Protein AF-A0A9C9TIA8-F1 (afdb_monomer_lite)

Sequence (78 aa):
MVPLPQGGAARRPGSRYVAEVKNSSVKPWLVPFEFSTIQAYILEFGNLALRFYKDQGQITAADITASITNGDFPSGIA

Radius of gyration: 18.97 Å; chains: 1; bounding box: 58×25×34 Å

Organism: NCBI:txid182270

Structure (mmCIF, N/CA/C/O backbone):
data_AF-A0A9C9TIA8-F1
#
_entry.id   AF-A0A9C9TIA8-F1
#
loop_
_atom_site.group_PDB
_atom_site.id
_atom_site.type_symbol
_atom_site.label_atom_id
_atom_site.label_alt_id
_atom_site.label_comp_id
_atom_site.label_asym_id
_atom_site.label_entity_id
_atom_site.label_seq_id
_atom_site.pdbx_PDB_ins_code
_atom_site.Cartn_x
_atom_site.Cartn_y
_atom_site.Cartn_z
_atom_site.occupancy
_atom_site.B_iso_or_equiv
_atom_site.auth_seq_id
_atom_site.auth_comp_id
_atom_site.auth_asym_id
_atom_site.auth_atom_id
_atom_site.pdbx_PDB_model_num
ATOM 1 N N . MET A 1 1 ? -22.343 4.591 4.584 1.00 79.62 1 MET A N 1
ATOM 2 C CA . MET A 1 1 ? -22.880 5.349 5.731 1.00 79.62 1 MET A CA 1
ATOM 3 C C . MET A 1 1 ? -22.115 4.982 7.001 1.00 79.62 1 MET A C 1
ATOM 5 O O . MET A 1 1 ? -21.804 3.802 7.163 1.00 79.62 1 MET A O 1
ATOM 9 N N . VAL A 1 2 ? -21.740 5.967 7.822 1.00 86.38 2 VAL A N 1
ATOM 10 C CA . VAL A 1 2 ? -21.137 5.807 9.161 1.00 86.38 2 VAL A CA 1
ATOM 11 C C . VAL A 1 2 ? -22.073 6.493 10.163 1.00 86.38 2 VAL A C 1
ATOM 13 O O . VAL A 1 2 ? -22.396 7.663 9.940 1.00 86.38 2 VAL A O 1
ATOM 16 N N . PRO A 1 3 ? -22.560 5.796 11.204 1.00 88.06 3 PRO A N 1
ATOM 17 C CA . PRO A 1 3 ? -23.398 6.415 12.227 1.00 88.06 3 PRO A CA 1
ATOM 18 C C . PRO A 1 3 ? -22.581 7.407 13.066 1.00 88.06 3 PRO A C 1
ATOM 20 O O . PRO A 1 3 ? -21.423 7.147 13.390 1.00 88.06 3 PRO A O 1
ATOM 23 N N . LEU A 1 4 ? -23.182 8.548 13.400 1.00 90.12 4 LEU A N 1
ATOM 24 C CA . LEU A 1 4 ? -22.623 9.534 14.325 1.00 90.12 4 LEU A CA 1
ATOM 25 C C . LEU A 1 4 ? -23.144 9.249 15.745 1.00 90.12 4 LEU A C 1
ATOM 27 O O . LEU A 1 4 ? -24.291 8.815 15.875 1.00 90.12 4 LEU A O 1
ATOM 31 N N . PRO A 1 5 ? -22.366 9.538 16.807 1.00 88.75 5 PRO A N 1
ATOM 32 C CA . PRO A 1 5 ? -22.787 9.271 18.188 1.00 88.75 5 PRO A CA 1
ATOM 33 C C . PRO A 1 5 ? -24.151 9.882 18.552 1.00 88.75 5 PRO A C 1
ATOM 35 O O . PRO A 1 5 ? -24.936 9.262 19.258 1.00 88.75 5 PRO A O 1
ATOM 38 N N . GLN A 1 6 ? -24.470 11.058 18.002 1.00 90.75 6 GLN A N 1
ATOM 39 C CA . GLN A 1 6 ? -25.738 11.774 18.203 1.00 90.75 6 GLN A CA 1
ATOM 40 C C . GLN A 1 6 ? -26.823 11.475 17.141 1.00 90.75 6 GLN A C 1
ATOM 42 O O . GLN A 1 6 ? -27.663 12.320 16.848 1.00 90.75 6 GLN A O 1
ATOM 47 N N . GLY A 1 7 ? -26.820 10.286 16.529 1.00 86.38 7 GLY A N 1
ATOM 48 C CA . GLY A 1 7 ? -27.961 9.775 15.747 1.00 86.38 7 GLY A CA 1
ATOM 49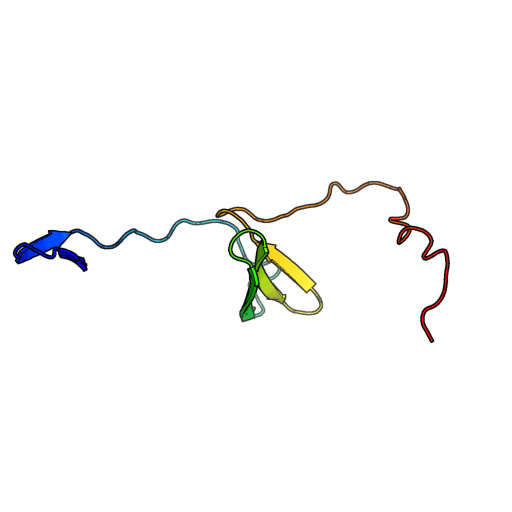 C C . GLY A 1 7 ? -28.053 10.224 14.282 1.00 86.38 7 GLY A C 1
ATOM 50 O O . GLY A 1 7 ? -28.893 9.723 13.539 1.00 86.38 7 GLY A O 1
ATOM 51 N N . GLY A 1 8 ? -27.172 11.116 13.827 1.00 89.50 8 GLY A N 1
ATOM 52 C CA . GLY A 1 8 ? -27.003 11.411 12.402 1.00 89.50 8 GLY A CA 1
ATOM 53 C C . GLY A 1 8 ? -26.237 10.309 11.663 1.00 89.50 8 GLY A C 1
ATOM 54 O O . GLY A 1 8 ? -25.645 9.415 12.269 1.00 89.50 8 GLY A O 1
ATOM 55 N N . ALA A 1 9 ? -26.174 10.401 10.336 1.00 89.38 9 ALA A N 1
ATOM 56 C CA . ALA A 1 9 ? -25.360 9.496 9.538 1.00 89.38 9 ALA A CA 1
ATOM 57 C C . ALA A 1 9 ? -24.534 10.249 8.498 1.00 89.38 9 ALA A C 1
ATOM 59 O O . ALA A 1 9 ? -25.059 11.031 7.708 1.00 89.38 9 ALA A O 1
ATOM 60 N N . ALA A 1 10 ? -23.231 9.991 8.483 1.00 89.88 10 ALA A N 1
ATOM 61 C CA . ALA A 1 10 ? -22.317 10.561 7.509 1.00 89.88 10 ALA A CA 1
ATOM 62 C C . ALA A 1 10 ? -22.111 9.603 6.327 1.00 89.88 10 ALA A C 1
ATOM 64 O O . ALA A 1 10 ? -22.230 8.373 6.438 1.00 89.88 10 ALA A O 1
ATOM 65 N N . ARG A 1 11 ? -21.755 10.155 5.163 1.00 90.31 11 ARG A N 1
ATOM 66 C CA . ARG A 1 11 ? -21.236 9.347 4.052 1.00 90.31 11 ARG A CA 1
ATOM 67 C C . ARG A 1 11 ? -19.923 8.691 4.497 1.00 90.31 11 ARG A C 1
ATOM 69 O O . ARG A 1 11 ? -19.160 9.280 5.255 1.00 90.31 11 ARG A O 1
ATOM 76 N N . ARG A 1 12 ? -19.678 7.449 4.060 1.00 90.06 12 ARG A N 1
ATOM 77 C CA . ARG A 1 12 ? -18.378 6.804 4.317 1.00 90.06 12 ARG A CA 1
ATOM 78 C C . ARG A 1 12 ? -17.302 7.584 3.554 1.00 90.06 12 ARG A C 1
ATOM 80 O O . ARG A 1 12 ? -17.597 7.982 2.425 1.00 90.06 12 ARG A O 1
ATOM 87 N N . PRO A 1 13 ? -16.100 7.781 4.127 1.00 88.38 13 PRO A N 1
ATOM 88 C CA . PRO A 1 13 ? -14.950 8.211 3.345 1.00 88.38 13 PRO A CA 1
ATOM 89 C C . PRO A 1 13 ? -14.828 7.326 2.101 1.00 88.38 13 PRO A C 1
ATOM 91 O O . PRO A 1 13 ? -14.983 6.105 2.188 1.00 88.38 13 PRO A O 1
ATOM 94 N N . GLY A 1 14 ? -14.660 7.955 0.940 1.00 88.69 14 GLY A N 1
ATOM 95 C CA . GLY A 1 14 ? -14.542 7.242 -0.327 1.00 88.69 14 GLY A CA 1
ATOM 96 C C . GLY A 1 14 ? -13.198 6.530 -0.462 1.00 88.69 14 GLY A C 1
ATOM 97 O O . GLY A 1 14 ? -12.273 6.747 0.319 1.00 88.69 14 GLY A O 1
ATOM 98 N N . SER A 1 15 ? -13.077 5.705 -1.496 1.00 89.44 15 SER A N 1
ATOM 99 C CA . SER A 1 15 ? -11.785 5.210 -1.965 1.00 89.44 15 SER A CA 1
ATOM 100 C C . SER A 1 15 ? -11.095 6.272 -2.821 1.00 89.44 15 SER A C 1
ATOM 102 O O . SER A 1 15 ? -11.745 6.936 -3.629 1.00 89.44 15 SER A O 1
ATOM 104 N N . ARG A 1 16 ? -9.772 6.385 -2.699 1.00 89.56 16 ARG A N 1
ATOM 105 C CA . ARG A 1 16 ? -8.934 7.189 -3.593 1.00 89.56 16 ARG A CA 1
ATOM 106 C C . ARG A 1 16 ? -8.098 6.264 -4.471 1.00 89.56 16 ARG A C 1
ATOM 108 O O . ARG A 1 16 ? -7.561 5.274 -3.983 1.00 89.56 16 ARG A O 1
ATOM 115 N N . TYR A 1 17 ? -7.969 6.608 -5.748 1.00 91.75 17 TYR A N 1
ATOM 116 C CA . TYR A 1 17 ? -7.007 5.960 -6.633 1.00 91.75 17 TYR A CA 1
ATOM 117 C C . TYR A 1 17 ? -5.582 6.404 -6.276 1.00 91.75 17 TYR A C 1
ATOM 119 O O . TYR A 1 17 ? -5.314 7.605 -6.213 1.00 91.75 17 TYR A O 1
ATOM 127 N N . VAL A 1 18 ? -4.694 5.438 -6.030 1.00 91.81 18 VAL A N 1
ATOM 128 C CA . VAL A 1 18 ? -3.281 5.684 -5.690 1.00 91.81 18 VAL A CA 1
ATOM 129 C C . VAL A 1 18 ? -2.379 5.326 -6.869 1.00 91.81 18 VAL A C 1
ATOM 131 O O . VAL A 1 18 ? -1.641 6.181 -7.347 1.00 91.81 18 VAL A O 1
ATOM 134 N N . ALA A 1 19 ? -2.451 4.085 -7.354 1.00 91.44 19 ALA A N 1
ATOM 135 C CA . ALA A 1 19 ? -1.671 3.602 -8.488 1.00 91.44 19 ALA A CA 1
ATOM 136 C C . ALA A 1 19 ? -2.306 2.344 -9.103 1.00 91.44 19 ALA A C 1
ATOM 138 O O . ALA A 1 19 ? -3.077 1.643 -8.444 1.00 91.44 19 ALA A O 1
ATOM 139 N N . GLU A 1 20 ? -1.939 2.042 -10.349 1.00 90.62 20 GLU A N 1
ATOM 140 C CA . GLU A 1 20 ? -2.214 0.754 -10.985 1.00 90.62 20 GLU A CA 1
ATOM 141 C C . GLU A 1 20 ? -1.212 -0.303 -10.489 1.00 90.62 20 GLU A C 1
ATOM 143 O O . GLU A 1 20 ? -0.049 -0.001 -10.171 1.00 90.62 20 GLU A O 1
ATOM 148 N N . VAL A 1 21 ? -1.659 -1.561 -10.440 1.00 90.12 21 VAL A N 1
ATOM 149 C CA . VAL A 1 21 ? -0.776 -2.712 -10.226 1.00 90.12 21 VAL A CA 1
ATOM 150 C C . VAL A 1 21 ? 0.298 -2.758 -11.316 1.00 90.12 21 VAL A C 1
ATOM 152 O O . VAL A 1 21 ? 0.076 -2.372 -12.458 1.00 90.12 21 VAL A O 1
ATOM 155 N N . LYS A 1 22 ? 1.493 -3.245 -10.973 1.00 86.12 22 LYS A N 1
ATOM 156 C CA . LYS A 1 22 ? 2.622 -3.286 -11.914 1.00 86.12 22 LYS A CA 1
ATOM 157 C C . LYS A 1 22 ? 2.343 -4.157 -13.146 1.00 86.12 22 LYS A C 1
ATOM 159 O O . LYS A 1 22 ? 2.831 -3.854 -14.229 1.00 86.12 22 LYS A O 1
ATOM 164 N N . ASN A 1 23 ? 1.608 -5.252 -12.965 1.00 88.38 23 ASN A N 1
ATOM 165 C CA . ASN A 1 23 ? 1.184 -6.149 -14.030 1.00 88.38 23 ASN A CA 1
ATOM 166 C C . ASN A 1 23 ? -0.286 -6.521 -13.824 1.00 88.38 23 ASN A C 1
ATOM 168 O O . ASN A 1 23 ? -0.601 -7.356 -12.981 1.00 88.38 23 ASN A O 1
ATOM 172 N N . SER A 1 24 ? -1.162 -5.940 -14.637 1.00 88.56 24 SER A N 1
ATOM 173 C CA . SER A 1 24 ? -2.616 -6.138 -14.567 1.00 88.56 24 SER A CA 1
ATOM 174 C C . SER A 1 24 ? -3.073 -7.542 -14.986 1.00 88.56 24 SER A C 1
ATOM 176 O O . SER A 1 24 ? -4.231 -7.896 -14.781 1.00 88.56 24 SER A O 1
ATOM 178 N N . SER A 1 25 ? -2.163 -8.375 -15.504 1.00 91.62 25 SER A N 1
ATOM 179 C CA . SER A 1 25 ? -2.425 -9.789 -15.808 1.00 91.62 25 SER A CA 1
ATOM 180 C C . SER A 1 25 ? -2.356 -10.688 -14.571 1.00 91.62 25 SER A C 1
ATOM 182 O O . SER A 1 25 ? -2.835 -11.819 -14.612 1.00 91.62 25 SER A O 1
ATOM 184 N N . VAL A 1 26 ? -1.744 -10.221 -13.475 1.00 87.62 26 VAL A N 1
ATOM 185 C CA . VAL A 1 26 ? -1.593 -10.994 -12.237 1.00 87.62 26 VAL A CA 1
ATOM 186 C C . VAL A 1 26 ? -2.242 -10.238 -11.091 1.00 87.62 26 VAL A C 1
ATOM 188 O O . VAL A 1 26 ? -1.958 -9.066 -10.859 1.00 87.62 26 VAL A O 1
ATOM 191 N N . LYS A 1 27 ? -3.101 -10.923 -10.335 1.00 90.81 27 LYS A N 1
ATOM 192 C CA . LYS A 1 27 ? -3.729 -10.347 -9.147 1.00 90.81 27 LYS A CA 1
ATOM 193 C C . LYS A 1 27 ? -2.687 -10.206 -8.023 1.00 90.81 27 LYS A C 1
ATOM 195 O O . LYS A 1 27 ? -2.182 -11.233 -7.570 1.00 90.81 27 LYS A O 1
ATOM 200 N N . PRO A 1 28 ? -2.385 -8.987 -7.545 1.00 92.25 28 PRO A N 1
ATOM 201 C CA . PRO A 1 28 ? -1.472 -8.793 -6.427 1.00 92.25 28 PRO A CA 1
ATOM 202 C C . PRO A 1 28 ? -2.188 -9.032 -5.090 1.00 92.25 28 PRO A C 1
ATOM 204 O O . PRO A 1 28 ? -3.422 -8.996 -5.010 1.00 92.25 28 PRO A O 1
ATOM 207 N N . TRP A 1 29 ? -1.414 -9.215 -4.022 1.00 92.38 29 TRP A N 1
ATOM 208 C CA . TRP A 1 29 ? -1.922 -9.259 -2.651 1.00 92.38 29 TRP A CA 1
ATOM 209 C C . TRP A 1 29 ? -1.423 -8.055 -1.848 1.00 92.38 29 TRP A C 1
ATOM 211 O O . TRP A 1 29 ? -0.224 -7.808 -1.769 1.00 92.38 29 TRP A O 1
ATOM 221 N N . LEU A 1 30 ? -2.353 -7.306 -1.248 1.00 92.94 30 LEU A N 1
ATOM 222 C CA . LEU A 1 30 ? -2.060 -6.238 -0.294 1.00 92.94 30 LEU A CA 1
ATOM 223 C C . LEU A 1 30 ? -2.034 -6.784 1.138 1.00 92.94 30 LEU A C 1
ATOM 225 O O . LEU A 1 30 ? -3.025 -7.355 1.597 1.00 92.94 30 LEU A O 1
ATOM 229 N N . VAL A 1 31 ? -0.928 -6.563 1.845 1.00 95.12 31 VAL A N 1
ATOM 230 C CA . VAL A 1 31 ? -0.735 -6.961 3.244 1.00 95.12 31 VAL A CA 1
ATOM 231 C C . VAL A 1 31 ? -0.389 -5.721 4.074 1.00 95.12 31 VAL A C 1
ATOM 233 O O . VAL A 1 31 ? 0.583 -5.033 3.753 1.00 95.12 31 VAL A O 1
ATOM 236 N N . PRO A 1 32 ? -1.164 -5.398 5.125 1.00 93.25 32 PRO A N 1
ATOM 237 C CA . PRO A 1 32 ? -0.811 -4.319 6.035 1.00 93.25 32 PRO A CA 1
ATOM 238 C C . PRO A 1 32 ? 0.377 -4.733 6.907 1.00 93.25 32 PRO A C 1
ATOM 240 O O . PRO A 1 32 ? 0.422 -5.847 7.429 1.00 93.25 32 PRO A O 1
ATOM 243 N N . PHE A 1 33 ? 1.322 -3.817 7.082 1.00 92.00 33 PHE A N 1
ATOM 244 C CA . PHE A 1 33 ? 2.436 -3.959 8.006 1.00 92.00 33 PHE A CA 1
ATOM 245 C C . PHE A 1 33 ? 2.488 -2.732 8.913 1.00 92.00 33 PHE A C 1
ATOM 247 O O . PHE A 1 33 ? 2.711 -1.614 8.448 1.00 92.00 33 PHE A O 1
ATOM 254 N N . GLU A 1 34 ? 2.287 -2.940 10.209 1.00 91.94 34 GLU A N 1
ATOM 255 C CA . GLU A 1 34 ? 2.296 -1.877 11.207 1.00 91.94 34 GLU A CA 1
ATOM 256 C C . GLU A 1 34 ? 3.286 -2.232 12.311 1.00 91.94 34 GLU A C 1
ATOM 258 O O . GLU A 1 34 ? 3.059 -3.149 13.097 1.00 91.94 34 GLU A O 1
ATOM 263 N N . PHE A 1 35 ? 4.404 -1.508 12.344 1.00 87.56 35 PHE A N 1
ATOM 264 C CA . PHE A 1 35 ? 5.362 -1.595 13.444 1.00 87.56 35 PHE A CA 1
ATOM 265 C C . PHE A 1 35 ? 5.044 -0.564 14.535 1.00 87.56 35 PHE A C 1
ATOM 267 O O . PHE A 1 35 ? 5.215 -0.825 15.723 1.00 87.56 35 PHE A O 1
ATOM 274 N N . SER A 1 36 ? 4.572 0.618 14.132 1.00 85.94 36 SER A N 1
ATOM 275 C CA . SER A 1 36 ? 4.100 1.668 15.031 1.00 85.94 36 SER A CA 1
ATOM 276 C C . SER A 1 36 ? 3.084 2.562 14.327 1.00 85.94 36 SER A C 1
ATOM 278 O O . SER A 1 36 ? 2.953 2.525 13.103 1.00 85.94 36 SER A O 1
ATOM 280 N N . THR A 1 37 ? 2.450 3.455 15.085 1.00 81.12 37 THR A N 1
ATOM 281 C CA . THR A 1 37 ? 1.535 4.475 14.546 1.00 81.12 37 THR A CA 1
ATOM 282 C C . THR A 1 37 ? 2.208 5.443 13.565 1.00 81.12 37 THR A C 1
ATOM 284 O O . THR A 1 37 ? 1.524 6.104 12.788 1.00 81.12 37 THR A O 1
ATOM 287 N N . ILE A 1 38 ? 3.543 5.531 13.581 1.00 84.31 38 ILE A N 1
ATOM 288 C CA . ILE A 1 38 ? 4.336 6.350 12.652 1.00 84.31 38 ILE A CA 1
ATOM 289 C C . ILE A 1 38 ? 4.810 5.509 11.458 1.00 84.31 38 ILE A C 1
ATOM 291 O O . ILE A 1 38 ? 4.874 5.995 10.325 1.00 84.31 38 ILE A O 1
ATOM 295 N N . GLN A 1 39 ? 5.142 4.241 11.703 1.00 83.31 39 GLN A N 1
ATOM 296 C CA . GLN A 1 39 ? 5.676 3.303 10.718 1.00 83.31 39 GLN A CA 1
ATOM 297 C C . GLN A 1 39 ? 4.621 2.249 10.364 1.00 83.31 39 GLN A C 1
ATOM 299 O O . GLN A 1 39 ? 4.751 1.070 10.705 1.00 83.31 39 GLN A O 1
ATOM 304 N N . ALA A 1 40 ? 3.585 2.706 9.660 1.00 91.44 40 ALA A N 1
ATOM 305 C CA . ALA A 1 40 ? 2.532 1.881 9.083 1.00 91.44 40 ALA A CA 1
ATOM 306 C C . ALA A 1 40 ? 2.603 1.927 7.550 1.00 91.44 40 ALA A C 1
ATOM 308 O O . ALA A 1 40 ? 2.618 3.006 6.951 1.00 91.44 40 ALA A O 1
ATOM 309 N N . TYR A 1 41 ? 2.646 0.755 6.921 1.00 93.25 41 TYR A N 1
ATOM 310 C CA . TYR A 1 41 ? 2.791 0.578 5.480 1.00 93.25 41 TYR A CA 1
ATOM 311 C C . TYR A 1 41 ? 1.787 -0.440 4.944 1.00 93.25 41 TYR A C 1
ATOM 313 O O . TYR A 1 41 ? 1.333 -1.341 5.649 1.00 93.25 41 TYR A O 1
ATOM 321 N N . ILE A 1 42 ? 1.488 -0.333 3.652 1.00 94.06 42 ILE A N 1
ATOM 322 C CA . ILE A 1 42 ? 0.830 -1.398 2.893 1.00 94.06 42 ILE A CA 1
ATOM 323 C C . ILE A 1 42 ? 1.856 -1.983 1.926 1.00 94.06 42 ILE A C 1
ATOM 325 O O . ILE A 1 42 ? 2.465 -1.253 1.140 1.00 94.06 42 ILE A O 1
ATOM 329 N N . LEU A 1 43 ? 2.034 -3.300 1.996 1.00 93.69 43 LEU A N 1
ATOM 330 C CA . LEU A 1 43 ? 2.906 -4.075 1.123 1.00 93.69 43 LEU A CA 1
ATOM 331 C C . LEU A 1 43 ? 2.078 -4.694 -0.004 1.00 93.69 43 LEU A C 1
ATOM 333 O O . LEU A 1 43 ? 1.123 -5.418 0.263 1.00 93.69 43 LEU A O 1
ATOM 337 N N . GLU A 1 44 ? 2.440 -4.432 -1.256 1.00 94.19 44 GLU A N 1
ATOM 338 C CA . GLU A 1 44 ? 1.859 -5.089 -2.431 1.00 94.19 44 GLU A CA 1
ATOM 339 C C . GLU A 1 44 ? 2.802 -6.176 -2.932 1.00 94.19 44 GLU A C 1
ATOM 341 O O . GLU A 1 44 ? 3.854 -5.881 -3.501 1.0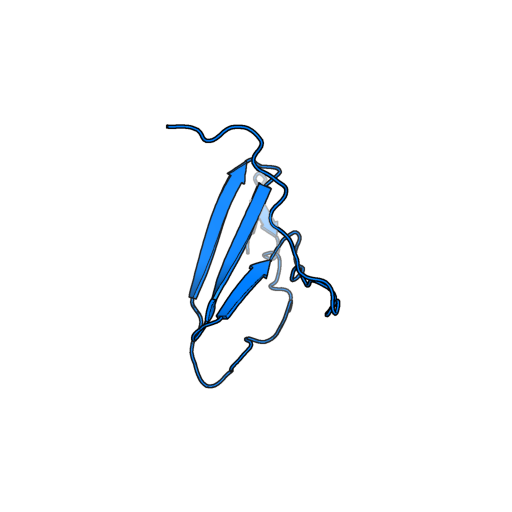0 94.19 44 GLU A O 1
ATOM 346 N N . PHE A 1 45 ? 2.393 -7.427 -2.747 1.00 92.31 45 PHE A N 1
ATOM 347 C CA . PHE A 1 45 ? 3.046 -8.604 -3.299 1.00 92.31 45 PHE A CA 1
ATOM 348 C C . PHE A 1 45 ? 2.491 -8.883 -4.696 1.00 92.31 45 PHE A C 1
ATOM 350 O O . PHE A 1 45 ? 1.369 -9.372 -4.853 1.00 92.31 45 PHE A O 1
ATOM 357 N N . GLY A 1 46 ? 3.276 -8.544 -5.715 1.00 88.25 46 GLY A N 1
ATOM 358 C CA . GLY A 1 46 ? 3.030 -8.886 -7.111 1.00 88.25 46 GLY A CA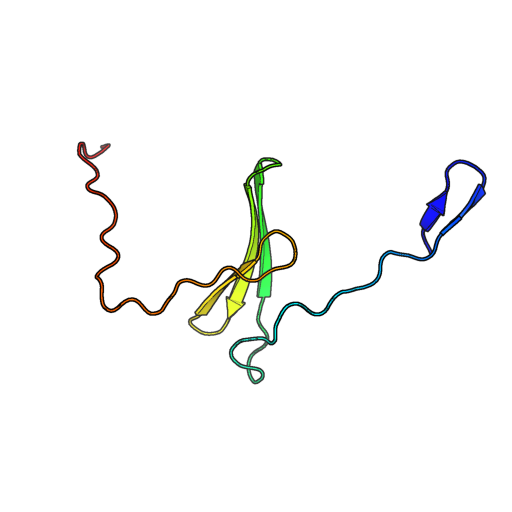 1
ATOM 359 C C . GLY A 1 46 ? 3.922 -10.035 -7.583 1.00 88.25 46 GLY A C 1
ATOM 360 O O . GLY A 1 46 ? 4.739 -10.575 -6.837 1.00 88.25 46 GLY A O 1
ATOM 361 N N . ASN A 1 47 ? 3.798 -10.405 -8.859 1.00 89.56 47 ASN A N 1
ATOM 362 C CA . ASN A 1 47 ? 4.685 -11.402 -9.454 1.00 89.56 47 ASN A CA 1
ATOM 363 C C . ASN A 1 47 ? 6.128 -10.879 -9.503 1.00 89.56 47 ASN A C 1
ATOM 365 O O . ASN A 1 47 ? 6.411 -9.961 -10.273 1.00 89.56 47 ASN A O 1
ATOM 369 N N . LEU A 1 48 ? 7.015 -11.472 -8.696 1.00 88.56 48 LEU A N 1
ATOM 370 C CA . LEU A 1 48 ? 8.432 -11.094 -8.579 1.00 88.56 48 LEU A CA 1
ATOM 371 C C . LEU A 1 48 ? 8.654 -9.599 -8.273 1.00 88.56 48 LEU A C 1
ATOM 373 O O . LEU A 1 48 ? 9.703 -9.043 -8.588 1.00 88.56 48 LEU A O 1
ATOM 377 N N . ALA A 1 49 ? 7.662 -8.938 -7.677 1.00 87.06 49 ALA A N 1
ATOM 378 C CA . ALA A 1 49 ? 7.692 -7.511 -7.400 1.00 87.06 49 ALA A CA 1
ATOM 379 C C . ALA A 1 49 ? 7.072 -7.224 -6.033 1.00 87.06 49 ALA A C 1
ATOM 381 O O . ALA A 1 49 ? 6.024 -7.774 -5.694 1.00 87.06 49 ALA A O 1
ATOM 382 N N . LEU A 1 50 ? 7.702 -6.328 -5.276 1.00 89.88 50 LEU A N 1
ATOM 383 C CA . LEU A 1 50 ? 7.204 -5.826 -4.001 1.00 89.88 50 LEU A CA 1
ATOM 384 C C . LEU A 1 50 ? 7.129 -4.300 -4.067 1.00 89.88 50 LEU A C 1
ATOM 386 O O . LEU A 1 50 ? 8.107 -3.652 -4.441 1.00 89.88 50 LEU A O 1
ATOM 390 N N . ARG A 1 51 ? 5.977 -3.719 -3.719 1.00 90.81 51 ARG A N 1
ATOM 391 C CA . ARG A 1 51 ? 5.792 -2.258 -3.653 1.00 90.81 51 ARG A CA 1
ATOM 392 C C . ARG A 1 51 ? 5.313 -1.839 -2.273 1.00 90.81 51 ARG A C 1
ATOM 394 O O . ARG A 1 51 ? 4.602 -2.582 -1.601 1.00 90.81 51 ARG A O 1
ATOM 401 N N . PHE A 1 52 ? 5.695 -0.628 -1.883 1.00 92.81 52 PHE A N 1
ATOM 402 C CA . PHE A 1 52 ? 5.397 -0.051 -0.578 1.00 92.81 52 PHE A CA 1
ATOM 403 C C . PHE A 1 52 ? 4.506 1.174 -0.745 1.00 92.81 52 PHE A C 1
ATOM 405 O O . PHE A 1 52 ? 4.785 2.048 -1.571 1.00 92.81 52 PHE A O 1
ATOM 412 N N . TYR A 1 53 ? 3.464 1.258 0.075 1.00 93.75 53 TYR A N 1
ATOM 413 C CA . TYR A 1 53 ? 2.574 2.410 0.136 1.00 93.75 53 TYR A CA 1
ATOM 414 C C . TYR A 1 53 ? 2.539 2.985 1.549 1.00 93.75 53 TYR A C 1
ATOM 416 O O . TYR A 1 53 ? 2.459 2.239 2.528 1.00 93.75 53 TYR A O 1
ATOM 424 N N . LYS A 1 54 ? 2.568 4.316 1.639 1.00 91.75 54 LYS A N 1
ATOM 425 C CA . LYS A 1 54 ? 2.449 5.090 2.880 1.00 91.75 54 LYS A CA 1
ATOM 426 C C . LYS A 1 54 ? 1.718 6.397 2.589 1.00 91.75 54 LYS A C 1
ATOM 428 O O . LYS A 1 54 ? 1.863 6.948 1.504 1.00 91.75 54 LYS A O 1
ATOM 433 N N . ASP A 1 55 ? 0.926 6.887 3.540 1.00 91.19 55 ASP A N 1
ATOM 434 C CA . ASP A 1 55 ? 0.278 8.208 3.472 1.00 91.19 55 ASP A CA 1
ATOM 435 C C . ASP A 1 55 ? -0.505 8.452 2.164 1.00 91.19 55 ASP A C 1
ATOM 437 O O . ASP A 1 55 ? -0.475 9.536 1.589 1.00 91.19 55 ASP A O 1
ATOM 441 N N . GLN A 1 56 ? -1.229 7.431 1.685 1.00 90.31 56 GLN A N 1
ATOM 442 C CA . GLN A 1 56 ? -1.997 7.461 0.424 1.00 90.31 56 GLN A CA 1
ATOM 443 C C . GLN A 1 56 ? -1.143 7.638 -0.848 1.00 90.31 56 GLN A C 1
ATOM 445 O O . GLN A 1 56 ? -1.676 7.995 -1.899 1.00 90.31 56 GLN A O 1
ATOM 450 N N . GLY A 1 57 ? 0.162 7.383 -0.766 1.00 91.31 57 GLY A N 1
ATOM 451 C CA . GLY A 1 57 ? 1.097 7.434 -1.882 1.00 91.31 57 GLY A CA 1
ATOM 452 C C . GLY A 1 57 ? 1.903 6.146 -2.013 1.00 91.31 57 GLY A C 1
ATOM 453 O O . GLY A 1 57 ? 2.073 5.388 -1.056 1.00 91.31 57 GLY A O 1
ATOM 454 N N . GLN A 1 58 ? 2.400 5.893 -3.221 1.00 92.19 58 GLN A N 1
ATOM 455 C CA . GLN A 1 58 ? 3.409 4.867 -3.447 1.00 92.19 58 GLN A CA 1
ATOM 456 C C . GLN A 1 58 ? 4.788 5.445 -3.138 1.00 92.19 58 GLN A C 1
ATOM 458 O O . GLN A 1 58 ? 5.126 6.532 -3.602 1.00 92.19 58 GLN A O 1
ATOM 463 N N . ILE A 1 59 ? 5.602 4.692 -2.409 1.00 91.19 59 ILE A N 1
ATOM 464 C CA . ILE A 1 59 ? 7.012 5.020 -2.230 1.00 91.19 59 ILE A CA 1
ATOM 465 C C . ILE A 1 59 ? 7.769 4.540 -3.465 1.00 91.19 59 ILE A C 1
ATOM 467 O O . ILE A 1 59 ? 7.730 3.361 -3.824 1.00 91.19 59 ILE A O 1
ATOM 471 N N . THR A 1 60 ? 8.457 5.468 -4.120 1.00 88.06 60 THR A N 1
ATOM 472 C CA . THR A 1 60 ? 9.310 5.207 -5.279 1.00 88.06 60 THR A CA 1
ATOM 473 C C . THR A 1 60 ? 10.706 5.727 -4.991 1.00 88.06 60 THR A C 1
ATOM 475 O O . THR A 1 60 ? 10.858 6.855 -4.524 1.00 88.06 60 THR A O 1
ATOM 478 N N . ALA A 1 61 ? 11.722 4.925 -5.287 1.00 80.06 61 ALA A N 1
ATOM 479 C CA . ALA A 1 61 ? 13.085 5.422 -5.382 1.00 80.06 61 ALA A CA 1
ATOM 480 C C . ALA A 1 61 ? 13.311 5.975 -6.794 1.00 80.06 61 ALA A C 1
ATOM 482 O O . ALA A 1 61 ? 12.703 5.492 -7.751 1.00 80.06 61 ALA A O 1
ATOM 483 N N . ALA A 1 62 ? 14.168 6.987 -6.921 1.00 78.81 62 ALA A N 1
ATOM 484 C CA . ALA A 1 62 ? 14.684 7.359 -8.229 1.00 78.81 62 ALA A CA 1
ATOM 485 C C . ALA A 1 62 ? 15.532 6.203 -8.778 1.00 78.81 62 ALA A C 1
ATOM 487 O O . ALA A 1 62 ? 16.228 5.531 -8.012 1.00 78.81 62 ALA A O 1
ATOM 488 N N . ASP A 1 63 ? 15.499 6.003 -10.094 1.00 69.62 63 ASP A N 1
ATOM 489 C CA . ASP A 1 63 ? 16.449 5.129 -10.778 1.00 69.62 63 ASP A CA 1
ATOM 490 C C . ASP A 1 63 ? 17.821 5.813 -10.740 1.00 69.62 63 ASP A C 1
ATOM 492 O O . ASP A 1 63 ? 18.188 6.594 -11.617 1.00 69.62 63 ASP A O 1
ATOM 496 N N . ILE A 1 64 ? 18.558 5.597 -9.655 1.00 66.12 64 ILE A N 1
ATOM 497 C CA . ILE A 1 64 ? 19.923 6.087 -9.508 1.00 66.12 64 ILE A CA 1
ATOM 498 C C . ILE A 1 64 ? 20.845 4.973 -10.006 1.00 66.12 64 ILE A C 1
ATOM 500 O O . ILE A 1 64 ? 20.771 3.846 -9.522 1.00 66.12 64 ILE A O 1
ATOM 504 N N . THR A 1 65 ? 21.775 5.284 -10.912 1.00 63.72 65 THR A N 1
ATOM 505 C CA . THR A 1 65 ? 22.886 4.390 -11.316 1.00 63.72 65 THR A CA 1
ATOM 506 C C . THR A 1 65 ? 23.934 4.231 -10.196 1.00 63.72 65 THR A C 1
ATOM 508 O O . THR A 1 65 ? 25.129 4.124 -10.447 1.00 63.72 65 THR A O 1
ATOM 511 N N . ALA A 1 66 ? 23.512 4.262 -8.934 1.00 62.97 66 ALA A N 1
ATOM 512 C CA . ALA A 1 66 ? 24.365 4.087 -7.771 1.00 62.97 66 ALA A CA 1
ATOM 513 C C . ALA A 1 66 ? 23.957 2.798 -7.065 1.00 62.97 66 ALA A C 1
ATOM 515 O O . ALA A 1 66 ? 22.772 2.540 -6.852 1.00 62.97 66 ALA A O 1
ATOM 516 N N . SER A 1 67 ? 24.945 1.987 -6.693 1.00 60.22 67 SER A N 1
ATOM 517 C CA . SER A 1 67 ? 24.716 0.842 -5.823 1.00 60.22 67 SER A CA 1
ATOM 518 C C . SER A 1 67 ? 24.111 1.345 -4.515 1.00 60.22 67 SER A C 1
ATOM 520 O O . SER A 1 67 ? 24.753 2.100 -3.783 1.00 60.22 67 SER A O 1
ATOM 522 N N . ILE A 1 68 ? 22.878 0.936 -4.213 1.00 65.12 68 ILE A N 1
ATOM 523 C CA . ILE A 1 68 ? 22.330 1.062 -2.864 1.00 65.12 68 ILE A CA 1
ATOM 524 C C . ILE A 1 68 ? 23.126 0.080 -2.003 1.00 65.12 68 ILE A C 1
ATOM 526 O O . ILE A 1 68 ? 22.797 -1.100 -1.904 1.00 65.12 68 ILE A O 1
ATOM 530 N N . THR A 1 69 ? 24.241 0.549 -1.457 1.00 71.12 69 THR A N 1
ATOM 531 C CA . THR A 1 69 ? 25.039 -0.211 -0.501 1.00 71.12 69 THR A CA 1
ATOM 532 C C . THR A 1 69 ? 24.254 -0.223 0.805 1.00 71.12 69 THR A C 1
ATOM 534 O O . THR A 1 69 ? 23.969 0.841 1.356 1.00 71.12 69 THR A O 1
ATOM 537 N N . ASN A 1 70 ? 23.857 -1.408 1.288 1.00 64.75 70 ASN A N 1
ATOM 538 C CA . ASN A 1 70 ? 23.417 -1.541 2.679 1.00 64.75 70 ASN A CA 1
ATOM 539 C C . ASN A 1 70 ? 24.534 -0.952 3.542 1.00 64.75 70 ASN A C 1
ATOM 541 O O . ASN A 1 70 ? 25.670 -1.406 3.419 1.00 64.75 70 ASN A O 1
ATOM 545 N N . GLY A 1 71 ? 24.228 0.092 4.318 1.00 71.50 71 GLY A N 1
ATOM 546 C CA . GLY A 1 71 ? 25.226 0.773 5.139 1.00 71.50 71 GLY A CA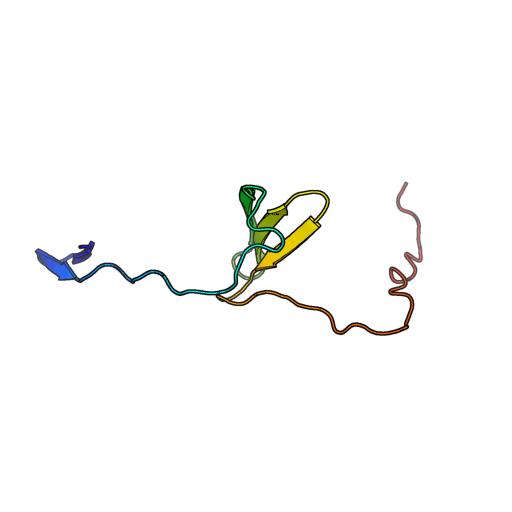 1
ATOM 547 C C . GLY A 1 71 ? 26.018 -0.247 5.951 1.00 71.50 71 GLY A C 1
ATOM 548 O O . GLY A 1 71 ? 25.431 -1.205 6.454 1.00 71.50 71 GL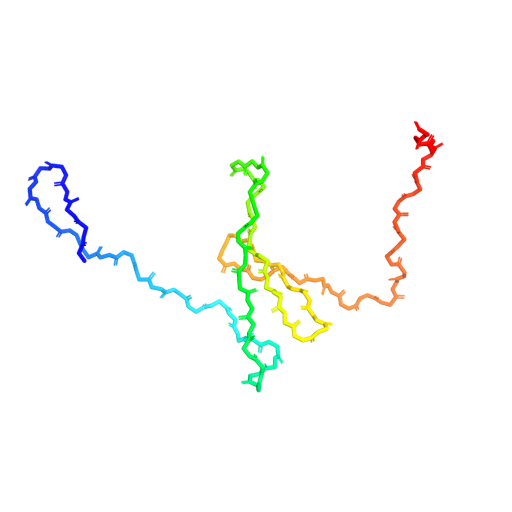Y A O 1
ATOM 549 N N . ASP A 1 72 ? 27.338 -0.063 6.010 1.00 72.38 72 ASP A N 1
ATOM 550 C CA . ASP A 1 72 ? 28.254 -0.965 6.703 1.00 72.38 72 ASP A CA 1
ATOM 551 C C . ASP A 1 72 ? 27.692 -1.305 8.086 1.00 72.38 72 ASP A C 1
ATOM 553 O O . ASP A 1 72 ? 27.520 -0.414 8.916 1.00 72.38 72 ASP A O 1
ATOM 557 N N . PHE A 1 73 ? 27.370 -2.578 8.334 1.00 69.62 73 PHE A N 1
ATOM 558 C CA . PHE A 1 73 ? 27.030 -3.053 9.672 1.00 69.62 73 PHE A CA 1
ATOM 559 C C . PHE A 1 73 ? 28.356 -3.241 10.423 1.00 69.62 73 PHE A C 1
ATOM 561 O O . PHE A 1 73 ? 29.020 -4.260 10.216 1.00 69.62 73 PHE A O 1
ATOM 568 N N . PRO A 1 74 ? 28.800 -2.285 11.266 1.00 71.62 74 PRO A N 1
ATOM 569 C CA . PRO A 1 74 ? 30.192 -2.224 11.718 1.00 71.62 74 PRO A CA 1
ATOM 570 C C . PRO A 1 74 ? 30.514 -3.246 12.810 1.00 71.62 74 PRO A C 1
ATOM 572 O O . PRO A 1 74 ? 31.658 -3.370 13.235 1.00 71.62 74 PRO A O 1
ATOM 575 N N . SER A 1 75 ? 29.519 -3.986 13.282 1.00 73.06 75 SER A N 1
ATOM 576 C CA . SER A 1 75 ? 29.729 -5.114 14.173 1.00 73.06 7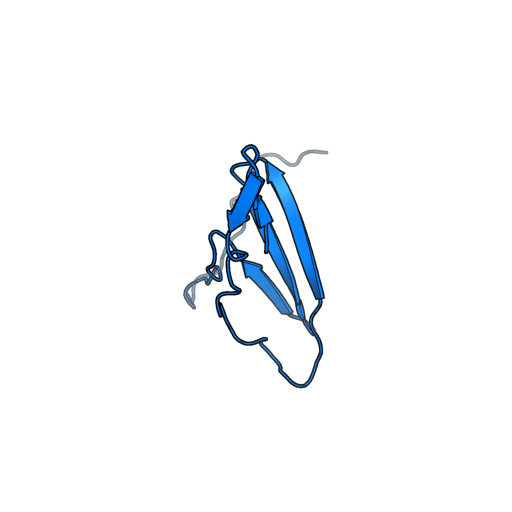5 SER A CA 1
ATOM 577 C C . SER A 1 75 ? 28.650 -6.148 13.905 1.00 73.06 75 SER A C 1
ATOM 579 O O . SER A 1 75 ? 27.471 -5.903 14.170 1.00 73.06 75 SER A O 1
ATOM 581 N N . GLY A 1 76 ? 29.065 -7.289 13.355 1.00 62.53 76 GLY A N 1
ATOM 582 C CA . GLY A 1 76 ? 28.217 -8.466 13.234 1.00 62.53 76 GLY A CA 1
ATOM 583 C C . GLY A 1 76 ? 27.637 -8.826 14.597 1.00 62.53 76 GLY A C 1
ATOM 584 O O . GLY A 1 76 ? 28.370 -8.953 15.576 1.00 62.53 76 GLY A O 1
ATOM 585 N N . ILE A 1 77 ? 26.317 -8.950 14.656 1.00 57.53 77 ILE A N 1
ATOM 586 C CA . ILE A 1 77 ? 25.631 -9.529 15.803 1.00 57.53 77 ILE A CA 1
ATOM 587 C C . ILE A 1 77 ? 25.623 -11.032 15.532 1.00 57.53 77 ILE A C 1
ATOM 589 O O . ILE A 1 77 ? 24.981 -11.479 14.580 1.00 57.53 77 ILE A O 1
ATOM 593 N N . ALA A 1 78 ? 26.426 -11.769 16.296 1.00 51.84 78 ALA A N 1
ATOM 594 C CA . ALA A 1 78 ? 26.195 -13.191 16.517 1.00 51.84 78 ALA A CA 1
ATOM 595 C C . ALA A 1 78 ? 25.029 -13.354 17.498 1.00 51.84 78 ALA A C 1
ATOM 597 O O . ALA A 1 78 ? 24.936 -12.514 18.426 1.00 51.84 78 ALA A O 1
#

Foldseek 3Di:
DDADPVGDDDDPDDDDDADDDPDPVWDWDWDWDDPDPVDTWIWTHDDVDIWIDDPSYTDDDPPDPDPPPPPDPPDDDD

pLDDT: mean 84.67, std 10.39, range [51.84, 95.12]

Secondary structure (DSSP, 8-state):
-EE-TTS-EEPPPPP------S-TTS--EEEEEESSSSSEEEEEEETTEEEEEETTEEE-----SS--PPPP-SS---